Protein AF-A0A847XPU0-F1 (afdb_monomer_lite)

Foldseek 3Di:
DCVVLVLADDPCLQVPPQLAQQHPDQKDKAFQACCCPQPVVDDCVVTDIDMDGRDVVSVVVCVVVVVVDDDDDDDSCSRCVRPVSNHHGDHHDPSSVVLVVCCVVPNPVVSCVVPVDPPCPVVVVVVVPDDPVVVVVVVVVVVVVVD

Sequence (147 aa):
AAFLRCETFREACYQCPFSCEKRVSDLTICDYWGVEVEHSELNASRGISGVIINTEKGKMFFEASSHELKVYLSTKKQISKHQKNLNAPSVRSSVRDEVYHLITEEGYAVWASRYLKSATRMINVLRSSMPRRIKILRKRLQRVLKG

Structure (mmCIF, N/CA/C/O backbone):
data_AF-A0A847XPU0-F1
#
_entry.id   AF-A0A847XPU0-F1
#
loop_
_atom_site.group_PDB
_atom_site.id
_atom_site.type_symbol
_atom_site.label_atom_id
_atom_site.label_alt_id
_atom_site.label_comp_id
_atom_site.label_asym_id
_atom_site.label_entity_id
_atom_site.label_seq_id
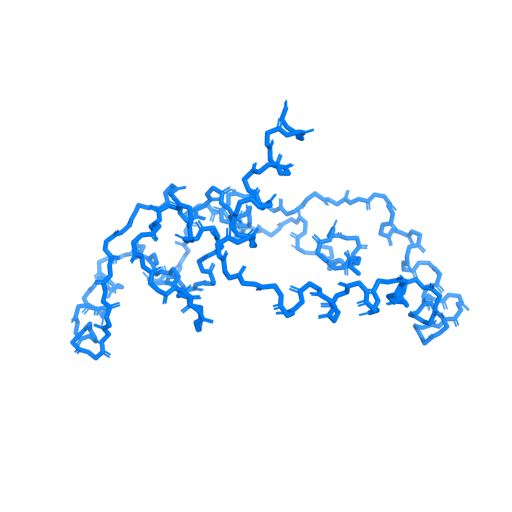_atom_site.pdbx_PDB_ins_code
_atom_site.Cartn_x
_atom_site.Cartn_y
_atom_site.Cartn_z
_atom_site.occupancy
_atom_site.B_iso_or_equiv
_atom_site.auth_seq_id
_atom_site.auth_comp_id
_atom_site.auth_asym_id
_atom_site.auth_atom_id
_atom_site.pdbx_PDB_model_num
ATOM 1 N N . ALA A 1 1 ? 11.393 -8.069 -8.187 1.00 69.31 1 ALA A N 1
ATOM 2 C CA . ALA A 1 1 ? 10.990 -7.079 -7.158 1.00 69.31 1 ALA A CA 1
ATOM 3 C C . ALA A 1 1 ? 10.944 -5.634 -7.689 1.00 69.31 1 ALA A C 1
ATOM 5 O O . ALA A 1 1 ? 10.800 -4.728 -6.881 1.00 69.31 1 ALA A O 1
ATOM 6 N N . ALA A 1 2 ? 10.984 -5.412 -9.013 1.00 84.00 2 ALA A N 1
ATOM 7 C CA . ALA A 1 2 ? 10.900 -4.074 -9.612 1.00 84.00 2 ALA A CA 1
ATOM 8 C C . ALA A 1 2 ? 9.570 -3.357 -9.304 1.00 84.00 2 ALA A C 1
ATOM 10 O O . ALA A 1 2 ? 9.561 -2.181 -8.957 1.00 84.00 2 ALA A O 1
ATOM 11 N N . PHE A 1 3 ? 8.448 -4.088 -9.323 1.00 87.44 3 PHE A N 1
ATOM 12 C CA . PHE A 1 3 ? 7.136 -3.544 -8.952 1.00 87.44 3 PHE A CA 1
ATOM 13 C C . PHE A 1 3 ? 7.099 -3.025 -7.508 1.00 87.44 3 PHE A C 1
ATOM 15 O O . PHE A 1 3 ? 6.723 -1.888 -7.269 1.00 87.44 3 PHE A O 1
ATOM 22 N N . LEU A 1 4 ? 7.577 -3.813 -6.539 1.00 86.81 4 LEU A N 1
ATOM 23 C CA . LEU A 1 4 ? 7.598 -3.405 -5.125 1.00 86.81 4 LEU A CA 1
ATOM 24 C C . LEU A 1 4 ? 8.534 -2.218 -4.843 1.00 86.81 4 LEU A C 1
ATOM 26 O O . LEU A 1 4 ? 8.396 -1.564 -3.814 1.00 86.81 4 LEU A O 1
ATOM 30 N N . ARG A 1 5 ? 9.484 -1.943 -5.743 1.00 87.44 5 ARG A N 1
ATOM 31 C CA . ARG A 1 5 ? 10.354 -0.760 -5.697 1.00 87.44 5 ARG A CA 1
ATOM 32 C C . ARG A 1 5 ? 9.795 0.427 -6.480 1.00 87.44 5 ARG A C 1
ATOM 34 O O . ARG A 1 5 ? 10.461 1.447 -6.575 1.00 87.44 5 ARG A O 1
ATOM 41 N N . CYS A 1 6 ? 8.575 0.312 -7.004 1.00 91.81 6 CYS A N 1
ATOM 42 C CA . CYS A 1 6 ? 7.913 1.341 -7.802 1.00 91.81 6 CYS A CA 1
ATOM 43 C C . CYS A 1 6 ? 8.654 1.675 -9.112 1.00 91.81 6 CYS A C 1
ATOM 45 O O . CYS A 1 6 ? 8.418 2.726 -9.691 1.00 91.81 6 CYS A O 1
ATOM 47 N N . GLU A 1 7 ? 9.522 0.794 -9.620 1.00 92.00 7 GLU A N 1
ATOM 48 C CA . GLU A 1 7 ? 10.320 1.026 -10.845 1.00 92.00 7 GLU A CA 1
ATOM 49 C C . GLU A 1 7 ? 9.525 0.753 -12.128 1.00 92.00 7 GLU A C 1
ATOM 51 O O . GLU A 1 7 ? 9.964 1.063 -13.223 1.00 92.00 7 GLU A O 1
ATOM 56 N N . THR A 1 8 ? 8.358 0.125 -12.003 1.00 92.19 8 THR A N 1
ATOM 57 C CA . THR A 1 8 ? 7.554 -0.357 -13.142 1.00 92.19 8 THR A CA 1
ATOM 58 C C . THR A 1 8 ? 6.105 0.110 -13.078 1.00 92.19 8 THR A C 1
ATOM 60 O O . THR A 1 8 ? 5.267 -0.382 -13.832 1.00 92.19 8 THR A O 1
ATOM 63 N N . PHE A 1 9 ? 5.775 1.050 -12.187 1.00 94.00 9 PHE A N 1
ATOM 64 C CA . PHE A 1 9 ? 4.410 1.557 -12.096 1.00 94.00 9 PHE A CA 1
ATOM 65 C C . PHE A 1 9 ? 4.019 2.348 -13.353 1.00 94.00 9 PHE A C 1
ATOM 67 O O . PHE A 1 9 ? 4.856 2.814 -14.133 1.00 94.00 9 PHE A O 1
ATOM 74 N N . ARG A 1 10 ? 2.707 2.500 -13.553 1.00 93.56 10 ARG A N 1
ATOM 75 C CA . ARG A 1 10 ? 2.160 3.436 -14.541 1.00 93.56 10 ARG A CA 1
ATOM 76 C C . ARG A 1 10 ? 2.394 4.866 -14.060 1.00 93.56 10 ARG A C 1
ATOM 78 O O . ARG A 1 10 ? 2.386 5.101 -12.855 1.00 93.56 10 ARG A O 1
ATOM 85 N N . GLU A 1 11 ? 2.515 5.813 -14.988 1.00 94.75 11 GLU A N 1
ATOM 86 C CA . GLU A 1 11 ? 2.739 7.230 -14.655 1.00 94.75 11 GLU A CA 1
ATOM 87 C C . GLU A 1 11 ? 1.702 7.778 -13.664 1.00 94.75 11 GLU A C 1
ATOM 89 O O . GLU A 1 11 ? 2.050 8.395 -12.658 1.00 94.75 11 GLU A O 1
ATOM 94 N N . ALA A 1 12 ? 0.430 7.420 -13.863 1.00 96.56 12 ALA A N 1
ATOM 95 C CA . ALA A 1 12 ? -0.665 7.810 -12.977 1.00 96.56 12 ALA A CA 1
ATOM 96 C C . ALA A 1 12 ? -0.469 7.377 -11.509 1.00 96.56 12 ALA A C 1
ATOM 98 O O . ALA A 1 12 ? -0.992 8.021 -10.605 1.00 96.56 12 ALA A O 1
ATOM 99 N N . CYS A 1 13 ? 0.288 6.310 -11.231 1.00 95.31 13 CYS A N 1
ATOM 100 C CA . CYS A 1 13 ? 0.533 5.852 -9.861 1.00 95.31 13 CYS A CA 1
ATOM 101 C C . CYS A 1 13 ? 1.464 6.790 -9.079 1.00 95.31 13 CYS A C 1
ATOM 103 O O . CYS A 1 13 ? 1.365 6.846 -7.853 1.00 95.31 13 CYS A O 1
ATOM 105 N N . TYR A 1 14 ? 2.344 7.524 -9.765 1.00 96.06 14 TYR A N 1
ATOM 106 C CA . TYR A 1 14 ? 3.253 8.485 -9.131 1.00 96.06 14 TYR A CA 1
ATOM 107 C C . TYR A 1 14 ? 2.590 9.834 -8.847 1.00 96.06 14 TYR A C 1
ATOM 109 O O . TYR A 1 14 ? 3.119 10.635 -8.087 1.00 96.06 14 TYR A O 1
ATOM 117 N N . GLN A 1 15 ? 1.422 10.078 -9.440 1.00 96.25 15 GLN A N 1
ATOM 118 C CA . GLN A 1 15 ? 0.663 11.325 -9.310 1.00 96.25 15 GLN A CA 1
ATOM 119 C C . GLN A 1 15 ? -0.771 11.066 -8.827 1.00 96.25 15 GLN A C 1
ATOM 121 O O . GLN A 1 15 ? -1.658 11.895 -9.001 1.00 96.25 15 GLN A O 1
ATOM 126 N N . CYS A 1 16 ? -1.024 9.891 -8.244 1.00 95.44 16 CYS A N 1
ATOM 127 C CA . CYS A 1 16 ? -2.373 9.443 -7.929 1.00 95.44 16 CYS A CA 1
ATOM 128 C C . CYS A 1 16 ? -3.017 10.332 -6.847 1.00 95.44 16 CYS A C 1
ATOM 130 O O . CYS A 1 16 ? -2.590 10.268 -5.691 1.00 95.44 16 CYS A O 1
ATOM 132 N N . PRO A 1 17 ? -4.098 11.077 -7.149 1.00 93.69 17 PRO A N 1
ATOM 133 C CA . PRO A 1 17 ? -4.735 11.958 -6.166 1.00 93.69 17 PRO A CA 1
ATOM 134 C C . PRO A 1 17 ? -5.402 11.172 -5.027 1.00 93.69 17 PRO A C 1
ATOM 136 O O . PRO A 1 17 ? -5.636 11.698 -3.942 1.00 93.69 17 PRO A O 1
ATOM 139 N N . PHE A 1 18 ? -5.674 9.884 -5.254 1.00 94.19 18 PHE A N 1
ATOM 140 C CA . PHE A 1 18 ? -6.269 8.990 -4.268 1.00 94.19 18 PHE A CA 1
ATOM 141 C C . PHE A 1 18 ? -5.239 8.334 -3.351 1.00 94.19 18 PHE A C 1
ATOM 143 O O . PHE A 1 18 ? -5.629 7.679 -2.391 1.00 94.19 18 PHE A O 1
ATOM 150 N N . SER A 1 19 ? -3.935 8.464 -3.617 1.00 93.69 19 SER A N 1
ATOM 151 C CA . SER A 1 19 ? -2.877 7.914 -2.763 1.00 93.69 19 SER A CA 1
ATOM 152 C C . SER A 1 19 ? -2.616 8.843 -1.579 1.00 93.69 19 SER A C 1
ATOM 154 O O . SER A 1 19 ? -1.539 9.405 -1.438 1.00 93.69 19 SER A O 1
ATOM 156 N N . CYS A 1 20 ? -3.640 9.055 -0.761 1.00 92.38 20 CYS A N 1
ATOM 157 C CA . CYS A 1 20 ? -3.632 10.005 0.340 1.00 92.38 20 CYS A CA 1
ATOM 158 C C . CYS A 1 20 ? -4.391 9.446 1.546 1.00 92.38 20 CYS A C 1
ATOM 160 O O . CYS A 1 20 ? -5.020 8.377 1.485 1.00 92.38 20 CYS A O 1
ATOM 162 N N . GLU A 1 21 ? -4.311 10.176 2.655 1.00 88.06 21 GLU A N 1
ATOM 163 C CA . GLU A 1 21 ? -4.934 9.771 3.909 1.00 88.06 21 GLU A CA 1
ATOM 164 C C . GLU A 1 21 ? -6.460 9.927 3.862 1.00 88.06 21 GLU A C 1
ATOM 166 O O . GLU A 1 21 ? -7.196 9.060 4.345 1.00 88.06 21 GLU A O 1
ATOM 171 N N . LYS A 1 22 ? -6.954 11.027 3.287 1.00 89.31 22 LYS A N 1
ATOM 172 C CA . LYS A 1 22 ? -8.389 11.299 3.163 1.00 89.31 22 LYS A CA 1
ATOM 173 C C . LYS A 1 22 ? -8.946 10.574 1.941 1.00 89.31 22 LYS A C 1
ATOM 175 O O . LYS A 1 22 ? -8.777 11.016 0.811 1.00 89.31 22 LYS A O 1
ATOM 180 N N . ARG A 1 23 ? -9.609 9.445 2.176 1.00 91.12 23 ARG A N 1
ATOM 181 C CA . ARG A 1 23 ? -10.198 8.616 1.121 1.00 91.12 23 ARG A CA 1
ATOM 182 C C . ARG A 1 23 ? -11.595 9.100 0.766 1.00 91.12 23 ARG A C 1
ATOM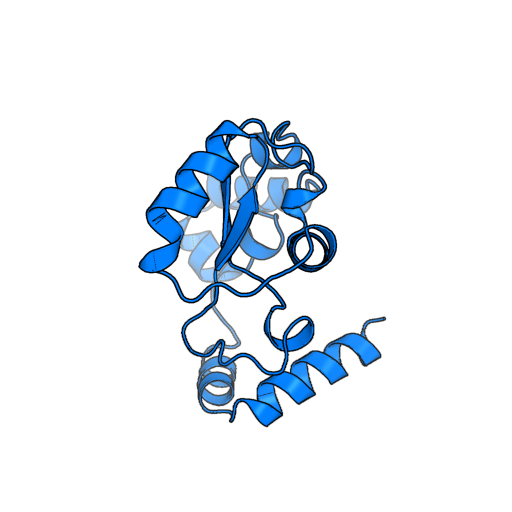 184 O O . ARG A 1 23 ? -12.323 9.587 1.622 1.00 91.12 23 ARG A O 1
ATOM 191 N N . VAL A 1 24 ? -11.943 8.948 -0.508 1.00 94.31 24 VAL A N 1
ATOM 192 C CA . VAL A 1 24 ? -13.267 9.300 -1.048 1.00 94.31 24 VAL A CA 1
ATOM 193 C C . VAL A 1 24 ? -14.299 8.185 -0.867 1.00 94.31 24 VAL A C 1
ATOM 195 O O . VAL A 1 24 ? -15.486 8.419 -1.052 1.00 94.31 24 VAL A O 1
ATOM 198 N N . SER A 1 25 ? -13.859 6.968 -0.537 1.00 95.19 25 SER A N 1
ATOM 199 C CA . SER A 1 25 ? -14.737 5.819 -0.314 1.00 95.19 25 SER A CA 1
ATOM 200 C C . SER A 1 25 ? -15.344 5.842 1.086 1.00 95.19 25 SER A C 1
ATOM 202 O O . SER A 1 25 ? -14.716 6.337 2.014 1.00 95.19 25 SER A O 1
ATOM 204 N N . ASP A 1 26 ? -16.511 5.223 1.269 1.00 97.62 26 ASP A N 1
ATOM 205 C CA . AS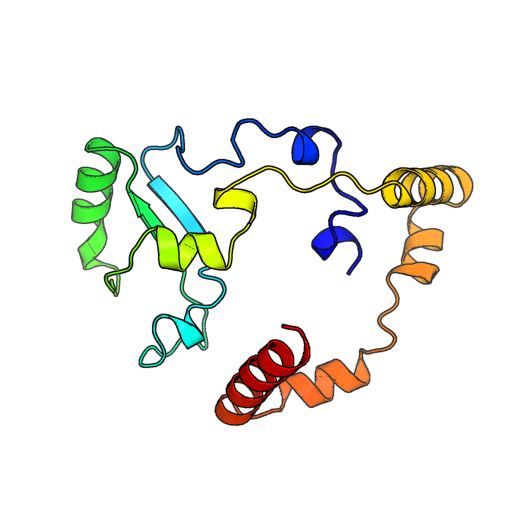P A 1 26 ? -17.118 5.034 2.596 1.00 97.62 26 ASP A CA 1
ATOM 206 C C . ASP A 1 26 ? -16.243 4.135 3.499 1.00 97.62 26 ASP A C 1
ATOM 208 O O . ASP A 1 26 ? -16.022 4.429 4.677 1.00 97.62 26 ASP A O 1
ATOM 212 N N . LEU A 1 27 ? -15.677 3.075 2.908 1.00 96.25 27 LEU A N 1
ATOM 213 C CA . LEU A 1 27 ? -14.747 2.134 3.533 1.00 96.25 27 LEU A CA 1
ATOM 214 C C . LEU A 1 27 ? -13.486 1.959 2.681 1.00 96.25 27 LEU A C 1
ATOM 216 O O . LEU A 1 27 ? -13.539 1.966 1.449 1.00 96.25 27 LEU A O 1
ATOM 220 N N . THR A 1 28 ? -12.348 1.754 3.336 1.00 95.62 28 THR A N 1
ATOM 221 C CA . THR A 1 28 ? -11.100 1.314 2.697 1.00 95.62 28 THR A CA 1
ATOM 222 C C . THR A 1 28 ? -10.682 -0.012 3.307 1.00 95.62 28 THR A C 1
ATOM 224 O O . THR A 1 28 ? -10.535 -0.101 4.523 1.00 95.62 28 THR A O 1
ATOM 227 N N . ILE A 1 29 ? -10.440 -1.018 2.469 1.00 95.25 29 ILE A N 1
ATOM 228 C CA . ILE A 1 29 ? -9.929 -2.325 2.892 1.00 95.25 29 ILE A CA 1
ATOM 229 C C . ILE A 1 29 ? -8.558 -2.528 2.251 1.00 95.25 29 ILE A C 1
ATOM 231 O O . ILE A 1 29 ? -8.373 -2.256 1.064 1.00 95.25 29 ILE A O 1
ATOM 235 N N . CYS A 1 30 ? -7.581 -2.975 3.031 1.00 94.06 30 CYS A N 1
ATOM 236 C CA . CYS A 1 30 ? -6.239 -3.265 2.538 1.00 94.06 30 CYS A CA 1
ATOM 237 C C . CYS A 1 30 ? -5.580 -4.392 3.333 1.00 94.06 30 CYS A C 1
ATOM 239 O O . CYS A 1 30 ? -6.044 -4.762 4.408 1.00 94.06 30 CYS A O 1
ATOM 241 N N . ASP A 1 31 ? -4.469 -4.924 2.832 1.00 95.06 31 ASP A N 1
ATOM 242 C CA . ASP A 1 31 ? -3.610 -5.786 3.643 1.00 95.06 31 ASP A CA 1
ATOM 243 C C . ASP A 1 31 ? -3.037 -4.988 4.818 1.00 95.06 31 ASP A C 1
ATOM 245 O O . ASP A 1 31 ? -2.444 -3.917 4.623 1.00 95.06 31 ASP A O 1
ATOM 249 N N . TYR A 1 32 ? -3.157 -5.517 6.038 1.00 95.88 32 TYR A N 1
ATOM 250 C CA . TYR A 1 32 ? -2.574 -4.884 7.215 1.00 95.88 32 TYR A CA 1
ATOM 251 C C . TYR A 1 32 ? -1.081 -5.224 7.324 1.00 95.88 32 TYR A C 1
ATOM 253 O O . TYR A 1 32 ? -0.631 -6.024 8.150 1.00 95.88 32 TYR A O 1
ATOM 261 N N . TRP A 1 33 ? -0.280 -4.567 6.488 1.00 93.31 33 TRP A N 1
ATOM 262 C CA . TRP A 1 33 ? 1.176 -4.635 6.569 1.00 93.31 33 TRP A CA 1
ATOM 263 C C . TRP A 1 33 ? 1.660 -4.227 7.969 1.00 93.31 33 TRP A C 1
ATOM 265 O O . TRP A 1 33 ? 1.275 -3.188 8.494 1.00 93.31 33 TRP A O 1
ATOM 275 N N . GLY A 1 34 ? 2.514 -5.047 8.588 1.00 92.56 34 GLY A N 1
ATOM 276 C CA . GLY A 1 34 ? 3.086 -4.754 9.907 1.00 92.56 34 GLY A CA 1
ATOM 277 C C . GLY A 1 34 ? 2.189 -5.082 11.104 1.00 92.56 34 GLY A C 1
ATOM 278 O O . GLY A 1 34 ? 2.597 -4.798 12.233 1.00 92.56 34 GLY A O 1
ATOM 279 N N . VAL A 1 35 ? 1.031 -5.723 10.895 1.00 94.38 35 VAL A N 1
ATOM 280 C CA . VAL A 1 35 ? 0.120 -6.152 11.972 1.00 94.38 35 VAL A CA 1
ATOM 281 C C . VAL A 1 35 ? 0.819 -6.992 13.043 1.00 94.38 35 VAL A C 1
ATOM 283 O O . VAL A 1 35 ? 0.547 -6.825 14.221 1.00 94.38 35 VAL A O 1
ATOM 286 N N . GLU A 1 36 ? 1.810 -7.817 12.687 1.00 91.31 36 GLU A N 1
ATOM 287 C CA . GLU A 1 36 ? 2.563 -8.621 13.658 1.00 91.31 36 GLU A CA 1
ATOM 288 C C . GLU A 1 36 ? 3.420 -7.800 14.639 1.00 91.31 36 GLU A C 1
ATOM 290 O O . GLU A 1 36 ? 3.975 -8.352 15.591 1.00 91.31 36 GLU A O 1
ATOM 295 N N . VAL A 1 37 ? 3.599 -6.505 14.364 1.00 90.19 37 VAL A N 1
ATOM 296 C CA . VAL A 1 37 ? 4.299 -5.561 15.238 1.00 90.19 37 VAL A CA 1
ATOM 297 C C . VAL A 1 37 ? 3.310 -4.707 16.008 1.00 90.19 37 VAL A C 1
ATOM 299 O O . VAL A 1 37 ? 3.485 -4.554 17.210 1.00 90.19 37 VAL A O 1
ATOM 302 N N . GLU A 1 38 ? 2.310 -4.153 15.323 1.00 93.50 38 GLU A N 1
ATOM 303 C CA . GLU A 1 38 ? 1.331 -3.254 15.945 1.00 93.50 38 GLU A CA 1
ATOM 304 C C . GLU A 1 38 ? 0.325 -4.013 16.834 1.00 93.50 38 GLU A C 1
ATOM 306 O O . GLU A 1 38 ? -0.181 -3.430 17.783 1.00 93.50 38 GLU A O 1
ATOM 311 N N . HIS A 1 39 ? 0.102 -5.306 16.554 1.00 93.50 39 HIS A N 1
ATOM 312 C CA . HIS A 1 39 ? -0.806 -6.227 17.257 1.00 93.50 39 HIS A CA 1
ATOM 313 C C . HIS A 1 39 ? -0.153 -7.612 17.399 1.00 93.50 39 HIS A C 1
ATOM 315 O O . HIS A 1 39 ? -0.508 -8.596 16.737 1.00 93.50 39 HIS A O 1
ATOM 321 N N . SER A 1 40 ? 0.910 -7.680 18.202 1.00 91.69 40 SER A N 1
ATOM 322 C CA . SER A 1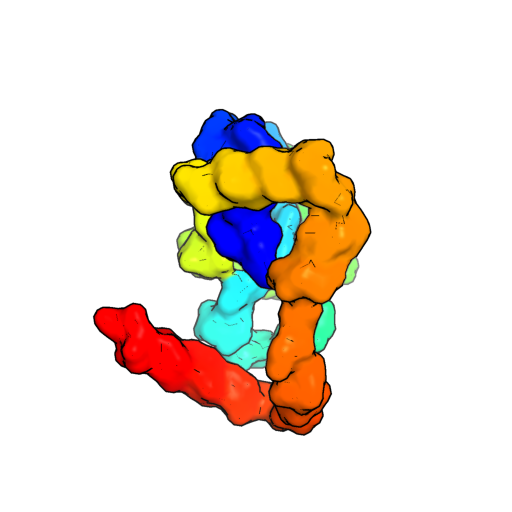 40 ? 1.769 -8.871 18.322 1.00 91.69 40 SER A CA 1
ATOM 323 C C . SER A 1 40 ? 1.079 -10.104 18.925 1.00 91.69 40 SER A C 1
ATOM 325 O O . SER A 1 40 ? 1.515 -11.236 18.697 1.00 91.69 40 SER A O 1
ATOM 327 N N . GLU A 1 41 ? -0.010 -9.884 19.653 1.00 92.88 41 GLU A N 1
ATOM 328 C CA . GLU A 1 41 ? -0.894 -10.876 20.254 1.00 92.88 41 GLU A CA 1
ATOM 329 C C . GLU A 1 41 ? -1.772 -11.603 19.224 1.00 92.88 41 GLU A C 1
ATOM 331 O O . GLU A 1 41 ? -2.246 -12.711 19.481 1.00 92.88 41 GLU A O 1
ATOM 336 N N . LEU A 1 42 ? -1.954 -11.034 18.027 1.00 92.44 42 LEU A N 1
ATOM 337 C CA . LEU A 1 42 ? -2.819 -11.612 17.005 1.00 92.44 42 LEU A CA 1
ATOM 338 C C . LEU A 1 42 ? -2.127 -12.710 16.193 1.00 92.44 42 LEU A C 1
ATOM 340 O O . LEU A 1 42 ? -0.955 -12.635 15.794 1.00 92.44 42 LEU A O 1
ATOM 344 N N . ASN A 1 43 ? -2.891 -13.753 15.858 1.00 89.25 43 ASN A N 1
ATOM 345 C CA . ASN A 1 43 ? -2.440 -14.779 14.927 1.00 89.25 43 ASN A CA 1
ATOM 346 C C . ASN A 1 43 ? -2.681 -14.374 13.466 1.00 89.25 43 ASN A C 1
ATOM 348 O O . ASN A 1 43 ? -3.661 -14.775 12.851 1.00 89.25 43 ASN A O 1
ATOM 352 N N . ALA A 1 44 ? -1.740 -13.623 12.897 1.00 88.31 44 ALA A N 1
ATOM 353 C CA . ALA A 1 44 ? -1.787 -13.161 11.510 1.00 88.31 44 ALA A CA 1
ATOM 354 C C . ALA A 1 44 ? -1.259 -14.185 10.479 1.00 88.31 44 ALA A C 1
ATOM 356 O O . ALA A 1 44 ? -0.821 -13.797 9.397 1.00 88.31 44 ALA A O 1
ATOM 357 N N . SER A 1 45 ? -1.237 -15.490 10.792 1.00 84.75 45 SER A N 1
ATOM 358 C CA . SER A 1 45 ? -0.682 -16.517 9.887 1.00 84.75 45 SER A CA 1
ATOM 359 C C . SER A 1 45 ? -1.406 -16.601 8.541 1.00 84.75 45 SER A C 1
ATOM 361 O O . SER A 1 45 ? -0.778 -16.928 7.538 1.00 84.75 45 SER A O 1
ATOM 363 N N . ARG A 1 46 ? -2.703 -16.276 8.523 1.00 87.44 46 ARG A N 1
ATOM 364 C CA . ARG A 1 46 ? -3.557 -16.255 7.327 1.00 87.44 46 ARG A CA 1
ATOM 365 C C . ARG A 1 46 ? -3.736 -14.853 6.730 1.00 87.44 46 ARG A C 1
ATOM 367 O O . ARG A 1 46 ? -4.546 -14.688 5.828 1.00 87.44 46 ARG A O 1
ATOM 374 N N . GLY A 1 47 ? -2.976 -13.868 7.213 1.00 90.69 47 GLY A N 1
ATOM 375 C CA . GLY A 1 47 ? -3.194 -12.457 6.901 1.00 90.69 47 GLY A CA 1
ATOM 376 C C . GLY A 1 47 ? -4.312 -11.842 7.746 1.00 90.69 47 GLY A C 1
ATOM 377 O O . GLY A 1 47 ? -5.173 -12.540 8.276 1.00 90.69 47 GLY A O 1
ATOM 378 N N . ILE A 1 48 ? -4.249 -10.523 7.913 1.00 95.56 48 ILE A N 1
ATOM 379 C CA . ILE A 1 48 ? -5.288 -9.702 8.540 1.00 95.56 48 ILE A CA 1
ATOM 380 C C . ILE A 1 48 ? -5.474 -8.491 7.631 1.00 95.56 48 ILE A C 1
ATOM 382 O O . ILE A 1 48 ? -4.490 -7.876 7.211 1.00 95.56 48 ILE A O 1
ATOM 386 N N . SER A 1 49 ? -6.722 -8.161 7.316 1.00 96.25 49 SER A N 1
ATOM 387 C CA . SER A 1 49 ? -7.055 -6.952 6.569 1.00 96.25 49 SER A CA 1
ATOM 388 C C . SER A 1 49 ? -7.172 -5.760 7.517 1.00 96.25 49 SER A C 1
ATOM 390 O O . SER A 1 49 ? -7.704 -5.877 8.618 1.00 96.25 49 SER A O 1
ATOM 392 N N . GLY A 1 50 ? -6.679 -4.603 7.089 1.00 95.75 50 GLY A N 1
ATOM 393 C CA . GLY A 1 50 ? -6.985 -3.321 7.703 1.00 95.75 50 GLY A CA 1
ATOM 394 C C . GLY A 1 50 ? -8.278 -2.785 7.103 1.00 95.75 50 GLY A C 1
ATOM 395 O O . GLY A 1 50 ? -8.425 -2.772 5.881 1.00 95.75 50 GLY A O 1
ATOM 396 N N . VAL A 1 51 ? -9.199 -2.340 7.955 1.00 96.19 51 VAL A N 1
ATOM 397 C CA . VAL A 1 51 ? -10.440 -1.676 7.542 1.00 96.19 51 VAL A CA 1
ATOM 398 C C . VAL A 1 51 ? -10.425 -0.261 8.104 1.00 96.19 51 VAL A C 1
ATOM 400 O O . VAL A 1 51 ? -10.259 -0.067 9.306 1.00 96.19 51 VAL A O 1
ATOM 403 N N . ILE A 1 52 ? -10.559 0.733 7.229 1.00 95.94 52 ILE A N 1
ATOM 404 C CA . ILE A 1 52 ? -10.628 2.148 7.596 1.00 95.94 52 ILE A CA 1
ATOM 405 C C . ILE A 1 52 ? -12.023 2.646 7.246 1.00 95.94 52 ILE A C 1
ATOM 407 O O . ILE A 1 52 ? -12.438 2.585 6.088 1.00 95.94 52 ILE A O 1
ATOM 411 N N . ILE A 1 53 ? -12.719 3.151 8.258 1.00 96.62 53 ILE A N 1
ATOM 412 C CA . ILE A 1 53 ? -14.027 3.783 8.125 1.00 96.62 53 ILE A CA 1
ATOM 413 C C . ILE A 1 53 ? -13.804 5.270 7.852 1.00 96.62 53 ILE A C 1
ATOM 415 O O . ILE A 1 53 ? -13.159 5.947 8.652 1.00 96.62 53 ILE A O 1
ATOM 419 N N . ASN A 1 54 ? -14.291 5.775 6.716 1.00 96.56 54 ASN A N 1
ATOM 420 C CA . ASN A 1 54 ? -14.058 7.165 6.307 1.00 96.56 54 ASN A CA 1
ATOM 421 C C . ASN A 1 54 ? -15.306 8.051 6.441 1.00 96.56 54 ASN A C 1
ATOM 423 O O . ASN A 1 54 ? -15.170 9.271 6.512 1.00 96.56 54 ASN A O 1
ATOM 427 N N . THR A 1 55 ? -16.504 7.458 6.450 1.00 97.62 55 THR A N 1
ATOM 428 C CA . THR A 1 55 ? -17.793 8.168 6.512 1.00 97.62 55 THR A CA 1
ATOM 429 C C . THR A 1 55 ? -18.752 7.482 7.487 1.00 97.62 55 THR A C 1
ATOM 431 O O . THR A 1 55 ? -18.588 6.300 7.801 1.00 97.62 55 THR A O 1
ATOM 434 N N . GLU A 1 56 ? -19.797 8.195 7.925 1.00 98.06 56 GLU A N 1
ATOM 435 C CA . GLU A 1 56 ? -20.839 7.607 8.783 1.00 98.06 56 GLU A CA 1
ATOM 436 C C . GLU A 1 56 ? -21.598 6.485 8.065 1.00 98.06 56 GLU A C 1
ATOM 438 O O . GLU A 1 56 ? -21.888 5.447 8.650 1.00 98.06 56 GLU A O 1
ATOM 443 N N . LYS A 1 57 ? -21.828 6.625 6.755 1.00 98.06 57 LYS A N 1
ATOM 444 C CA . LYS A 1 57 ? -22.421 5.560 5.939 1.00 98.06 57 LYS A CA 1
ATOM 445 C C . LYS A 1 57 ? -21.557 4.294 5.938 1.00 98.06 57 LYS A C 1
ATOM 447 O O . LYS A 1 57 ? -22.084 3.191 6.072 1.00 98.06 57 LYS A O 1
ATOM 452 N N . GLY A 1 58 ? -20.236 4.442 5.817 1.00 97.81 58 GLY A N 1
ATOM 453 C CA . GLY A 1 58 ? -19.299 3.321 5.918 1.00 97.81 58 GLY A CA 1
ATOM 454 C C . GLY A 1 58 ? -19.332 2.660 7.292 1.00 97.81 58 GLY A C 1
ATOM 455 O O . GLY A 1 58 ? -19.287 1.435 7.381 1.00 97.81 58 GLY A O 1
ATOM 456 N N . LYS A 1 59 ? -19.476 3.461 8.351 1.00 97.81 59 LYS A N 1
ATOM 457 C CA . LYS A 1 59 ? -19.615 2.973 9.724 1.00 97.81 59 LYS A CA 1
ATOM 458 C C . LYS A 1 59 ? -20.875 2.129 9.895 1.00 97.81 59 LYS A C 1
ATOM 460 O O . LYS A 1 59 ? -20.761 0.979 10.302 1.00 97.81 59 LYS A O 1
ATOM 465 N N . MET A 1 60 ? -22.034 2.654 9.491 1.00 98.19 60 MET A N 1
ATOM 466 C CA . MET A 1 60 ? -23.312 1.933 9.549 1.00 98.19 60 MET A CA 1
ATOM 467 C C . MET A 1 60 ? -23.244 0.600 8.791 1.00 98.19 60 MET A C 1
ATOM 469 O O . MET A 1 60 ? -23.679 -0.432 9.297 1.00 98.19 60 MET A O 1
ATOM 473 N N . PHE A 1 61 ? -22.655 0.606 7.589 1.00 97.31 61 PHE A N 1
ATOM 474 C CA . PHE A 1 61 ? -22.478 -0.612 6.797 1.00 97.31 61 PHE A CA 1
ATOM 475 C C . PHE A 1 61 ? -21.555 -1.629 7.486 1.00 97.31 61 PHE A C 1
ATOM 477 O O . PHE A 1 61 ? -21.850 -2.827 7.516 1.00 97.31 61 PHE A O 1
ATOM 484 N N . PHE A 1 62 ? -20.432 -1.163 8.041 1.00 97.56 62 PHE A N 1
ATOM 485 C CA . PHE A 1 62 ? -19.488 -2.029 8.738 1.00 97.56 62 PHE A CA 1
ATOM 486 C C . PHE A 1 62 ? -20.115 -2.646 9.989 1.00 97.56 62 PHE A C 1
ATOM 488 O O . PHE A 1 62 ? -20.006 -3.852 10.179 1.00 97.56 62 PHE A O 1
ATOM 495 N N . GLU A 1 63 ? -20.809 -1.852 10.806 1.00 96.62 63 GLU A N 1
ATOM 496 C CA . GLU A 1 63 ? -21.484 -2.323 12.020 1.00 96.62 63 GLU A CA 1
ATOM 497 C C . GLU A 1 63 ? -22.522 -3.403 11.701 1.00 96.62 63 GLU A C 1
ATOM 499 O O . GLU A 1 63 ? -22.499 -4.462 12.332 1.00 96.62 63 GLU A O 1
ATOM 504 N N . ALA A 1 64 ? -23.332 -3.208 10.653 1.00 96.56 64 ALA A N 1
ATOM 505 C CA . ALA A 1 64 ? -24.307 -4.198 10.193 1.00 96.56 64 ALA A CA 1
ATOM 506 C C . ALA A 1 64 ? -23.667 -5.542 9.791 1.00 96.56 64 ALA A C 1
ATOM 508 O O . ALA A 1 64 ? -24.263 -6.594 10.005 1.00 96.56 64 ALA A O 1
ATOM 509 N N . SER A 1 65 ? -22.440 -5.520 9.264 1.00 94.12 65 SER A N 1
ATOM 510 C CA . SER A 1 65 ? -21.726 -6.717 8.781 1.00 94.12 65 SER A CA 1
ATOM 511 C C . SER A 1 65 ? -20.730 -7.287 9.803 1.00 94.12 65 SER A C 1
ATOM 513 O O . SER A 1 65 ? -20.170 -8.364 9.610 1.00 94.12 65 SER A O 1
ATOM 515 N N . SER A 1 66 ? -20.464 -6.561 10.893 1.00 93.88 66 SER A N 1
ATOM 516 C CA . SER A 1 66 ? -19.349 -6.842 11.808 1.00 93.88 66 SER A CA 1
ATOM 517 C C . SER A 1 66 ? -19.481 -8.162 12.569 1.00 93.88 66 SER A C 1
ATOM 519 O O . SER A 1 66 ? -18.470 -8.734 12.969 1.00 93.88 66 SER A O 1
ATOM 521 N N . HIS A 1 67 ? -20.703 -8.671 12.727 1.00 95.12 67 HIS A N 1
ATOM 522 C CA . HIS A 1 67 ? -21.003 -9.911 13.444 1.00 95.12 67 HIS A CA 1
ATOM 523 C C . HIS A 1 67 ? -20.442 -11.172 12.760 1.00 95.12 67 HIS A C 1
ATOM 525 O O . HIS A 1 67 ? -20.219 -12.181 13.426 1.00 95.12 67 HIS A O 1
ATOM 531 N N . GLU A 1 68 ? -20.153 -11.110 11.458 1.00 96.38 68 GLU A N 1
ATOM 532 C CA . GLU A 1 68 ? -19.505 -12.196 10.707 1.00 96.38 68 GLU A CA 1
ATOM 533 C C . GLU A 1 68 ? -17.968 -12.143 10.786 1.00 96.38 68 GLU A C 1
ATOM 535 O O . GLU A 1 68 ? -17.268 -13.012 10.260 1.00 96.38 68 GLU A O 1
ATOM 540 N N . LEU A 1 69 ? -17.413 -11.113 11.433 1.00 94.94 69 LEU A N 1
ATOM 541 C CA . LEU A 1 69 ? -15.988 -10.814 11.427 1.00 94.94 69 LEU A CA 1
ATOM 542 C C . LEU A 1 69 ? -15.388 -10.921 12.828 1.00 94.94 69 LEU A C 1
ATOM 544 O O . LEU A 1 69 ? -15.973 -10.529 13.834 1.00 94.94 69 LEU A O 1
ATOM 548 N N . LYS A 1 70 ? -14.128 -11.360 12.890 1.00 94.62 70 LYS A N 1
ATOM 549 C CA . LYS A 1 70 ? -13.313 -11.194 14.095 1.00 94.62 70 LYS A CA 1
ATOM 550 C C . LYS A 1 70 ? -12.618 -9.838 14.050 1.00 94.62 70 LYS A C 1
ATOM 552 O O . LYS A 1 70 ? -11.580 -9.692 13.404 1.00 94.62 70 LYS A O 1
ATOM 557 N N . VAL A 1 71 ? -13.209 -8.852 14.716 1.00 95.44 71 VAL A N 1
ATOM 558 C CA . VAL A 1 71 ? -12.756 -7.458 14.666 1.00 95.44 71 VAL A CA 1
ATOM 559 C C . VAL A 1 71 ? -11.806 -7.146 15.821 1.00 95.44 71 VAL A C 1
ATOM 561 O O . VAL A 1 71 ? -12.043 -7.528 16.965 1.00 95.44 71 VAL A O 1
ATOM 564 N N . TYR A 1 72 ? -10.736 -6.418 15.509 1.00 95.19 72 TYR A N 1
ATOM 565 C CA . TYR A 1 72 ? -9.781 -5.888 16.476 1.00 95.19 72 TYR A CA 1
ATOM 566 C C . TYR A 1 72 ? -9.604 -4.397 16.226 1.00 95.19 72 TYR A C 1
ATOM 568 O O . TYR A 1 72 ? -9.408 -3.975 15.084 1.00 95.19 72 TYR A O 1
ATOM 576 N N . LEU A 1 73 ? -9.684 -3.596 17.287 1.00 95.81 73 LEU A N 1
ATOM 577 C CA . LEU A 1 73 ? -9.551 -2.152 17.167 1.00 95.81 73 LEU A CA 1
ATOM 578 C C . LEU A 1 73 ? -8.110 -1.779 16.814 1.00 95.81 73 LEU A C 1
ATOM 580 O O . LEU A 1 73 ? -7.158 -2.261 17.423 1.00 95.81 73 LEU A O 1
ATOM 584 N N . SER A 1 74 ? -7.948 -0.871 15.857 1.00 96.12 74 SER A N 1
ATOM 585 C CA . SER A 1 74 ? -6.658 -0.279 15.532 1.00 96.12 74 SER A CA 1
ATOM 586 C C . SER A 1 74 ? -6.820 1.165 15.083 1.00 96.12 74 SER A C 1
ATOM 588 O O . SER A 1 74 ? -7.899 1.594 14.681 1.00 96.12 74 SER A O 1
ATOM 590 N N . THR A 1 75 ? -5.734 1.927 15.151 1.00 95.44 75 THR A N 1
ATOM 591 C CA . THR A 1 75 ? -5.710 3.309 14.687 1.00 95.44 75 THR A CA 1
ATOM 592 C C . THR A 1 75 ? -5.276 3.394 13.228 1.00 95.44 75 THR A C 1
ATOM 594 O O . THR A 1 75 ? -4.418 2.645 12.752 1.00 95.44 75 THR A O 1
ATOM 597 N N . LYS A 1 76 ? -5.790 4.403 12.523 1.00 92.31 76 LYS A N 1
ATOM 598 C CA . LYS A 1 76 ? -5.389 4.705 11.144 1.00 92.31 76 LYS A CA 1
ATOM 599 C C . LYS A 1 76 ? -3.874 4.889 10.994 1.00 92.31 76 LYS A C 1
ATOM 601 O O . LYS A 1 76 ? -3.295 4.416 10.022 1.00 92.31 76 LYS A O 1
ATOM 606 N N . LYS A 1 77 ? -3.229 5.498 11.997 1.00 94.06 77 LYS A N 1
ATOM 607 C CA . LYS A 1 77 ? -1.775 5.711 12.051 1.00 94.06 77 LYS A CA 1
ATOM 608 C C . LYS A 1 77 ? -0.987 4.399 12.087 1.00 94.06 77 LYS A C 1
ATOM 610 O O . LYS A 1 77 ? 0.045 4.295 11.430 1.00 94.06 77 LYS A O 1
ATOM 615 N N . GLN A 1 78 ? -1.458 3.391 12.825 1.00 95.19 78 GLN A N 1
ATOM 616 C CA . GLN A 1 78 ? -0.800 2.078 12.860 1.00 95.19 78 GLN A CA 1
ATOM 617 C C . GLN A 1 78 ? -0.863 1.376 11.498 1.00 95.19 78 GLN A C 1
ATOM 619 O O . GLN A 1 78 ? 0.113 0.744 11.097 1.00 95.19 78 GLN A O 1
ATOM 624 N N . ILE A 1 79 ? -1.975 1.518 10.769 1.00 94.25 79 ILE A N 1
ATOM 625 C CA . ILE A 1 79 ? -2.132 0.968 9.414 1.00 94.25 79 ILE A CA 1
ATOM 626 C C . ILE A 1 79 ? -1.253 1.742 8.416 1.00 94.25 79 ILE A C 1
ATOM 628 O O . ILE A 1 79 ? -0.469 1.147 7.672 1.00 94.25 79 ILE A O 1
ATOM 632 N N . SER A 1 80 ? -1.338 3.077 8.405 1.00 93.19 80 SER A N 1
ATOM 633 C CA . SER A 1 80 ? -0.664 3.918 7.406 1.00 93.19 80 SER A CA 1
ATOM 634 C C . SER A 1 80 ? 0.861 3.933 7.541 1.00 93.19 80 SER A C 1
ATOM 636 O O . SER A 1 80 ? 1.559 4.096 6.539 1.00 93.19 80 SER A O 1
ATOM 638 N N . LYS A 1 81 ? 1.398 3.682 8.742 1.00 93.25 81 LYS A N 1
ATOM 639 C CA . LYS A 1 81 ? 2.844 3.576 9.013 1.00 93.25 81 LYS A CA 1
ATOM 640 C C . LYS A 1 81 ? 3.558 2.559 8.121 1.00 93.25 81 LYS A C 1
ATOM 642 O O . LYS A 1 81 ? 4.711 2.771 7.751 1.00 93.25 81 LYS A O 1
ATOM 647 N N . HIS A 1 82 ? 2.884 1.466 7.766 1.00 91.06 82 HIS A N 1
ATOM 648 C CA . HIS A 1 82 ? 3.451 0.391 6.942 1.00 91.06 82 HIS A CA 1
ATOM 649 C C . HIS A 1 82 ? 2.863 0.349 5.527 1.00 91.06 82 HIS A C 1
ATOM 651 O O . HIS A 1 82 ? 3.295 -0.460 4.709 1.00 91.06 82 HIS A O 1
ATOM 657 N N . GLN A 1 83 ? 1.915 1.236 5.217 1.00 92.06 83 GLN A N 1
ATOM 658 C CA . GLN A 1 83 ? 1.249 1.335 3.924 1.00 92.06 83 GLN A CA 1
ATOM 659 C C . GLN A 1 83 ? 1.439 2.744 3.353 1.00 92.06 83 GLN A C 1
ATOM 661 O O . GLN A 1 83 ? 0.611 3.633 3.538 1.00 92.06 83 GLN A O 1
ATOM 666 N N . LYS A 1 84 ? 2.549 2.956 2.635 1.00 90.56 84 LYS A N 1
ATOM 667 C CA . LYS A 1 84 ? 2.942 4.284 2.129 1.00 90.56 84 LYS A CA 1
ATOM 668 C C . LYS A 1 84 ? 1.880 4.931 1.240 1.00 90.56 84 LYS A C 1
ATOM 670 O O . LYS A 1 84 ? 1.665 6.135 1.346 1.00 90.56 84 LYS A O 1
ATOM 675 N N . ASN A 1 85 ? 1.171 4.125 0.449 1.00 91.31 85 ASN A N 1
ATOM 676 C CA . ASN A 1 85 ? 0.139 4.615 -0.461 1.00 91.31 85 ASN A CA 1
ATOM 677 C C . ASN A 1 85 ? -1.096 5.168 0.270 1.00 91.31 85 ASN A C 1
ATOM 679 O O . ASN A 1 85 ? -1.924 5.811 -0.363 1.00 91.31 85 ASN A O 1
ATOM 683 N N . LEU A 1 86 ? -1.240 4.948 1.586 1.00 93.00 86 LEU A N 1
ATOM 684 C CA . LEU A 1 86 ? -2.239 5.635 2.414 1.00 93.00 86 LEU A CA 1
ATOM 685 C C . LEU A 1 86 ? -1.835 7.066 2.786 1.00 93.00 86 LEU A C 1
ATOM 687 O O . LEU A 1 86 ? -2.650 7.760 3.372 1.00 93.00 86 LEU A O 1
ATOM 691 N N . ASN A 1 87 ? -0.622 7.514 2.457 1.00 92.88 87 ASN A N 1
ATOM 692 C CA . ASN A 1 87 ? -0.134 8.842 2.831 1.00 92.88 87 ASN A CA 1
ATOM 693 C C . ASN A 1 87 ? 0.162 9.711 1.604 1.00 92.88 87 ASN A C 1
ATOM 695 O O . ASN A 1 87 ? -0.262 10.861 1.565 1.00 92.88 87 ASN A O 1
ATOM 699 N N . ALA A 1 88 ? 0.868 9.164 0.613 1.00 94.81 88 ALA A N 1
ATOM 700 C CA . ALA A 1 88 ? 1.263 9.887 -0.595 1.00 94.81 88 ALA A CA 1
ATOM 701 C C . ALA A 1 88 ? 1.407 8.928 -1.793 1.00 94.81 88 ALA A C 1
ATOM 703 O O . ALA A 1 88 ? 1.519 7.711 -1.594 1.00 94.81 88 ALA A O 1
ATOM 704 N N . PRO A 1 89 ? 1.415 9.435 -3.040 1.00 95.94 89 PRO A N 1
ATOM 705 C CA . PRO A 1 89 ? 1.848 8.669 -4.203 1.00 95.94 89 PRO A CA 1
ATOM 706 C C . PRO A 1 89 ? 3.266 8.117 -4.039 1.00 95.94 89 PRO A C 1
ATOM 708 O O . PRO A 1 89 ? 4.086 8.637 -3.280 1.00 95.94 89 PRO A O 1
ATOM 711 N N . SER A 1 90 ? 3.571 7.055 -4.780 1.00 95.00 90 SER A N 1
ATOM 712 C CA . SER A 1 90 ? 4.940 6.541 -4.842 1.00 95.00 90 SER A CA 1
ATOM 713 C C . SER A 1 90 ? 5.853 7.506 -5.602 1.00 95.00 90 SER A C 1
ATOM 715 O O . SER A 1 90 ? 5.403 8.213 -6.499 1.00 95.00 90 SER A O 1
ATOM 717 N N . VAL A 1 91 ? 7.146 7.520 -5.276 1.00 93.50 91 VAL A N 1
ATOM 718 C CA . VAL A 1 91 ? 8.125 8.36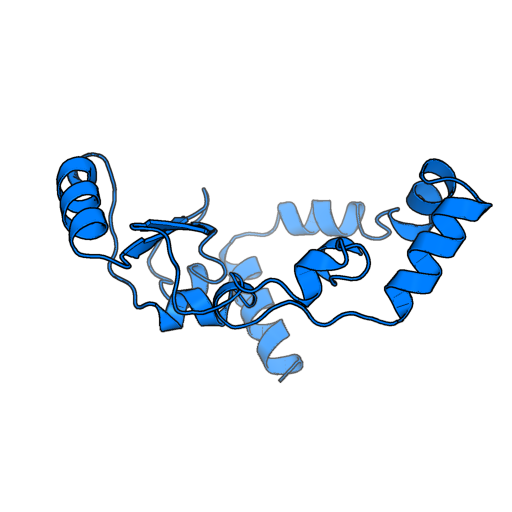8 -5.972 1.00 93.50 91 VAL A CA 1
ATOM 719 C C . VAL A 1 91 ? 8.471 7.750 -7.324 1.00 93.50 91 VAL A C 1
ATOM 721 O O . VAL A 1 91 ? 8.796 6.563 -7.405 1.00 93.50 91 VAL A O 1
ATOM 724 N N . ARG A 1 92 ? 8.416 8.559 -8.385 1.00 94.25 92 ARG A N 1
ATOM 725 C CA . ARG A 1 92 ? 8.834 8.154 -9.729 1.00 94.25 92 ARG A CA 1
ATOM 726 C C . ARG A 1 92 ? 10.357 8.084 -9.806 1.00 94.25 92 ARG A C 1
ATOM 728 O O . ARG A 1 92 ? 11.025 9.109 -9.745 1.00 94.25 92 ARG A O 1
ATOM 735 N N . SER A 1 93 ? 10.904 6.879 -9.940 1.00 91.44 93 SER A N 1
ATOM 736 C CA . SER A 1 93 ? 12.343 6.674 -10.145 1.00 91.44 93 SER A CA 1
ATOM 737 C C . SER A 1 93 ? 12.728 6.877 -11.613 1.00 91.44 93 SER A C 1
ATOM 739 O O . SER A 1 93 ? 11.988 6.446 -12.496 1.00 91.44 93 SER A O 1
ATOM 741 N N . SER A 1 94 ? 13.909 7.448 -11.872 1.00 91.44 94 SER A N 1
ATOM 742 C CA . SER A 1 94 ? 14.502 7.534 -13.217 1.00 91.44 94 SER A CA 1
ATOM 743 C C . SER A 1 94 ? 14.774 6.159 -13.840 1.00 91.44 94 SER A C 1
ATOM 745 O O . SER A 1 94 ? 14.697 6.012 -15.054 1.00 91.44 94 SER A O 1
ATOM 747 N N . VAL A 1 95 ? 14.986 5.124 -13.016 1.00 92.62 95 VAL A N 1
ATOM 748 C CA . VAL A 1 95 ? 15.163 3.725 -13.458 1.00 92.62 95 VAL A CA 1
ATOM 749 C C . VAL A 1 95 ? 13.962 3.229 -14.270 1.00 92.62 95 VAL A C 1
ATOM 751 O O . VAL A 1 95 ? 14.098 2.340 -15.106 1.00 92.62 95 VAL A O 1
ATOM 754 N N . ARG A 1 96 ? 12.772 3.805 -14.058 1.00 93.62 96 ARG A N 1
ATOM 755 C CA . ARG A 1 96 ? 11.578 3.447 -14.826 1.00 93.62 96 ARG A CA 1
ATOM 756 C C . ARG A 1 96 ? 11.789 3.640 -16.325 1.00 93.62 96 ARG A C 1
ATOM 758 O O . ARG A 1 96 ? 11.370 2.784 -17.101 1.00 93.62 96 ARG A O 1
ATOM 765 N N . ASP A 1 97 ? 12.398 4.754 -16.716 1.00 94.75 97 ASP A N 1
ATOM 766 C CA . ASP A 1 97 ? 12.567 5.103 -18.126 1.00 94.75 97 ASP A CA 1
ATOM 767 C C . ASP A 1 97 ? 13.475 4.085 -18.819 1.00 94.75 97 ASP A C 1
ATOM 769 O O . ASP A 1 97 ? 13.112 3.549 -19.862 1.00 94.75 97 ASP A O 1
ATOM 773 N N . GLU A 1 98 ? 14.572 3.703 -18.162 1.00 93.19 98 GLU A N 1
ATOM 774 C CA . GLU A 1 98 ? 15.453 2.623 -18.613 1.00 93.19 98 GLU A CA 1
ATOM 775 C C . GLU A 1 98 ? 14.709 1.284 -18.728 1.00 93.19 98 GLU A C 1
ATOM 777 O O . GLU A 1 98 ? 14.820 0.590 -19.737 1.00 93.19 98 GLU A O 1
ATOM 782 N N . VAL A 1 99 ? 13.896 0.923 -17.727 1.00 92.31 99 VAL A N 1
ATOM 783 C CA . VAL A 1 99 ? 13.135 -0.334 -17.747 1.00 92.31 99 VAL A CA 1
ATOM 784 C C . VAL A 1 99 ? 12.194 -0.402 -18.949 1.00 92.31 99 VAL A C 1
ATOM 786 O O . VAL A 1 99 ? 12.175 -1.413 -19.648 1.00 92.31 99 VAL A O 1
ATOM 789 N N . TYR A 1 100 ? 11.416 0.651 -19.204 1.00 93.06 100 TYR A N 1
ATOM 790 C CA . TYR A 1 100 ? 10.472 0.652 -20.323 1.00 93.06 100 TYR A CA 1
ATOM 791 C C . TYR A 1 100 ? 11.162 0.821 -21.681 1.00 93.06 100 TYR A C 1
ATOM 793 O O . TYR A 1 100 ? 10.686 0.240 -22.657 1.00 93.06 100 TYR A O 1
ATOM 801 N N . HIS A 1 101 ? 12.296 1.524 -21.746 1.00 94.56 101 HIS A N 1
ATOM 802 C CA . HIS A 1 101 ? 13.152 1.554 -22.932 1.00 94.56 101 HIS A CA 1
ATOM 803 C C . HIS A 1 101 ? 13.630 0.141 -23.298 1.00 94.56 101 HIS A C 1
ATOM 805 O O . HIS A 1 101 ? 13.371 -0.331 -24.400 1.00 94.56 101 HIS A O 1
ATOM 811 N N . LEU A 1 102 ? 14.222 -0.592 -22.348 1.00 93.38 102 LEU A N 1
ATOM 812 C CA . LEU A 1 102 ? 14.691 -1.967 -22.572 1.00 93.38 102 LEU A CA 1
ATOM 813 C C . LEU A 1 102 ? 13.556 -2.930 -22.942 1.00 93.38 102 LEU A C 1
ATOM 815 O O . LEU A 1 102 ? 13.743 -3.811 -23.776 1.00 93.38 102 LEU A O 1
ATOM 819 N N . ILE A 1 103 ? 12.374 -2.778 -22.336 1.00 93.69 103 ILE A N 1
ATOM 820 C CA . ILE A 1 103 ? 11.199 -3.584 -22.698 1.00 93.69 103 ILE A CA 1
ATOM 821 C C . ILE A 1 103 ? 10.758 -3.304 -24.141 1.00 93.69 103 ILE A C 1
ATOM 823 O O . ILE A 1 103 ? 10.309 -4.232 -24.811 1.00 93.69 103 I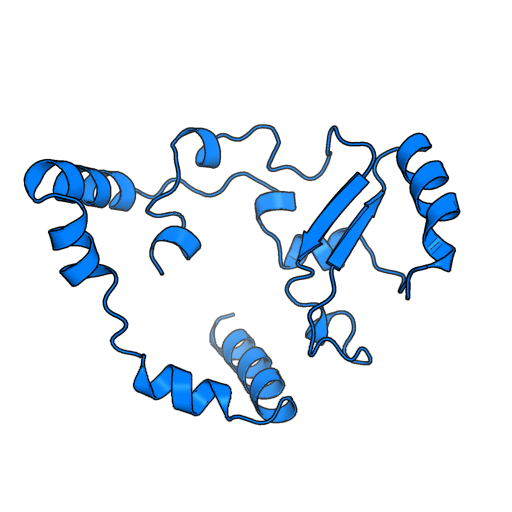LE A O 1
ATOM 827 N N . THR A 1 104 ? 10.866 -2.055 -24.601 1.00 95.88 104 THR A N 1
ATOM 828 C CA . THR A 1 104 ? 10.483 -1.649 -25.962 1.00 95.88 104 THR A CA 1
ATOM 829 C C . THR A 1 104 ? 11.471 -2.187 -26.997 1.00 95.88 104 THR A C 1
ATOM 831 O O . THR A 1 104 ? 11.040 -2.764 -27.988 1.00 95.88 104 THR A O 1
ATOM 834 N N . GLU A 1 105 ? 12.774 -2.073 -26.728 1.00 96.62 105 GLU A N 1
ATOM 835 C CA . GLU A 1 105 ? 13.844 -2.521 -27.630 1.00 96.62 105 GLU A CA 1
ATOM 836 C C . GLU A 1 105 ? 13.984 -4.051 -27.690 1.00 96.62 105 GLU A C 1
ATOM 838 O O . GLU A 1 105 ? 14.096 -4.637 -28.763 1.00 96.62 105 GLU A O 1
ATOM 843 N N . GLU A 1 106 ? 13.985 -4.723 -26.535 1.00 94.56 106 GLU A N 1
ATOM 844 C CA . GLU A 1 106 ? 14.319 -6.153 -26.443 1.00 94.56 106 GLU A CA 1
ATOM 845 C C . GLU A 1 106 ? 13.088 -7.063 -26.278 1.00 94.56 106 GLU A C 1
ATOM 847 O O . GLU A 1 106 ? 13.186 -8.289 -26.372 1.00 94.56 106 GLU A O 1
ATOM 852 N N . GLY A 1 107 ? 11.924 -6.485 -25.974 1.00 94.69 107 GLY A N 1
ATOM 853 C CA . GLY A 1 107 ? 10.711 -7.211 -25.619 1.00 94.69 107 GLY A CA 1
ATOM 854 C C . GLY A 1 107 ? 10.640 -7.618 -24.139 1.00 94.69 107 GLY A C 1
ATOM 855 O O . GLY A 1 107 ? 11.626 -7.961 -23.478 1.00 94.69 107 GLY A O 1
ATOM 856 N N . TYR A 1 108 ? 9.413 -7.650 -23.604 1.00 90.62 108 TYR A N 1
ATOM 857 C CA . TYR A 1 108 ? 9.156 -7.959 -22.190 1.00 90.62 108 TYR A CA 1
ATOM 858 C C . TYR A 1 108 ? 9.734 -9.307 -21.739 1.00 90.62 108 TYR A C 1
ATOM 860 O O . TYR A 1 108 ? 10.272 -9.397 -20.637 1.00 90.62 108 TYR A O 1
ATOM 868 N N . ALA A 1 109 ? 9.631 -10.357 -22.561 1.00 91.62 109 ALA A N 1
ATOM 869 C CA . ALA A 1 109 ? 10.082 -11.697 -22.184 1.00 91.62 109 ALA A CA 1
ATOM 870 C C . ALA A 1 109 ? 11.598 -11.746 -21.934 1.00 91.62 109 ALA A C 1
ATOM 872 O O . ALA A 1 109 ? 12.045 -12.320 -20.935 1.00 91.62 109 ALA A O 1
ATOM 873 N N . VAL A 1 110 ? 12.379 -11.090 -22.798 1.00 90.50 110 VAL A N 1
ATOM 874 C CA . VAL A 1 110 ? 13.839 -10.999 -22.677 1.00 90.50 110 VAL A CA 1
ATOM 875 C C . VAL A 1 110 ? 14.203 -10.220 -21.418 1.00 90.50 110 VAL A C 1
ATOM 877 O O . VAL A 1 110 ? 14.912 -10.753 -20.556 1.00 90.50 110 VAL A O 1
ATOM 880 N N . TRP A 1 111 ? 13.623 -9.028 -21.242 1.00 89.69 111 TRP A N 1
ATOM 881 C CA . TRP A 1 111 ? 13.824 -8.203 -20.051 1.00 89.69 111 TRP A CA 1
ATOM 882 C C . TRP A 1 111 ? 13.454 -8.952 -18.760 1.00 89.69 111 TRP A C 1
ATOM 884 O O . TRP A 1 111 ? 14.254 -9.049 -17.826 1.00 89.69 111 TRP A O 1
ATOM 894 N N . ALA A 1 112 ? 12.274 -9.574 -18.705 1.00 88.06 112 ALA A N 1
ATOM 895 C CA . ALA A 1 112 ? 11.814 -10.330 -17.544 1.00 88.06 112 ALA A CA 1
ATOM 896 C C . ALA A 1 112 ? 12.769 -11.483 -17.210 1.00 88.06 112 ALA A C 1
ATOM 898 O O . ALA A 1 112 ? 13.125 -11.686 -16.045 1.00 88.06 112 ALA A O 1
ATOM 899 N N . SER A 1 113 ? 13.252 -12.205 -18.224 1.00 86.00 113 SER A N 1
ATOM 900 C CA . SER A 1 113 ? 14.213 -13.289 -18.026 1.00 86.00 113 SER A CA 1
ATOM 901 C C . SER A 1 113 ? 15.566 -12.808 -17.490 1.00 86.00 113 SER A C 1
ATOM 903 O O . SER A 1 113 ? 16.289 -13.599 -16.893 1.00 86.00 113 SER A O 1
ATOM 905 N N . ARG A 1 114 ? 15.934 -11.540 -17.679 1.00 84.12 114 ARG A N 1
ATOM 906 C CA . ARG A 1 114 ? 17.206 -10.984 -17.198 1.00 84.12 114 ARG A CA 1
ATOM 907 C C . ARG A 1 114 ? 17.059 -10.372 -15.806 1.00 84.12 114 ARG A C 1
ATOM 909 O O . ARG A 1 114 ? 17.830 -10.694 -14.907 1.00 84.12 114 ARG A O 1
ATOM 916 N N . TYR A 1 115 ? 16.021 -9.562 -15.607 1.00 79.44 115 TYR A N 1
ATOM 917 C CA . TYR A 1 115 ? 15.873 -8.694 -14.433 1.00 79.44 115 TYR A CA 1
ATOM 918 C C . TYR A 1 115 ? 14.866 -9.199 -13.387 1.00 79.44 115 TYR A C 1
ATOM 920 O O . TYR A 1 115 ? 14.898 -8.759 -12.233 1.00 79.44 115 TYR A O 1
ATOM 928 N N . LEU A 1 116 ? 13.971 -10.133 -13.740 1.00 77.94 116 LEU A N 1
ATOM 929 C CA . LEU A 1 116 ? 13.016 -10.732 -12.795 1.00 77.94 116 LEU A CA 1
ATOM 930 C C . LEU A 1 116 ? 13.428 -12.121 -12.296 1.00 77.94 116 LEU A C 1
ATOM 932 O O . LEU A 1 116 ? 12.778 -12.645 -11.386 1.00 77.94 116 LEU A O 1
ATOM 936 N N . LYS A 1 117 ? 14.523 -12.704 -12.806 1.00 69.31 117 LYS A N 1
ATOM 937 C CA . LYS A 1 117 ? 15.070 -13.958 -12.268 1.00 69.31 117 LYS A CA 1
ATOM 938 C C . LYS A 1 117 ? 15.421 -13.785 -10.789 1.00 69.31 117 LYS A C 1
ATOM 940 O O . LYS A 1 117 ? 16.242 -12.959 -10.396 1.00 69.31 117 LYS A O 1
ATOM 945 N N . SER A 1 118 ? 14.782 -14.582 -9.936 1.00 62.22 118 SER A N 1
ATOM 946 C CA . SER A 1 118 ? 15.085 -14.594 -8.508 1.00 62.22 118 SER A CA 1
ATOM 947 C C . SER A 1 118 ? 16.386 -15.361 -8.269 1.00 62.22 118 SER A C 1
ATOM 949 O O . SER A 1 118 ? 16.367 -16.578 -8.099 1.00 62.22 118 SER A O 1
ATOM 951 N N . ALA A 1 119 ? 17.501 -14.638 -8.130 1.00 57.97 119 ALA A N 1
ATOM 952 C CA . ALA A 1 119 ? 18.757 -15.171 -7.575 1.00 57.97 119 ALA A CA 1
ATOM 953 C C . ALA A 1 119 ? 18.598 -15.728 -6.138 1.00 57.97 119 ALA A C 1
ATOM 955 O O . ALA A 1 119 ? 19.513 -16.294 -5.556 1.00 57.97 119 ALA A O 1
ATOM 956 N N . THR A 1 120 ? 17.416 -15.564 -5.539 1.00 59.47 120 THR A N 1
ATOM 957 C CA . THR A 1 120 ? 17.081 -15.919 -4.160 1.00 59.47 120 THR A CA 1
ATOM 958 C C . THR A 1 120 ? 16.060 -17.050 -4.063 1.00 59.47 120 THR A C 1
ATOM 960 O O . THR A 1 120 ? 15.573 -17.290 -2.964 1.00 59.47 120 THR A O 1
ATOM 963 N N . ARG A 1 121 ? 15.725 -17.778 -5.145 1.00 62.88 121 ARG A N 1
ATOM 964 C CA . ARG A 1 121 ? 14.699 -18.844 -5.101 1.00 62.88 121 ARG A CA 1
ATOM 965 C C . ARG A 1 121 ? 14.976 -19.868 -3.994 1.00 62.88 121 ARG A C 1
ATOM 967 O O . ARG A 1 121 ? 14.103 -20.089 -3.160 1.00 62.88 121 ARG A O 1
ATOM 974 N N . MET A 1 122 ? 16.202 -20.390 -3.905 1.00 63.12 122 MET A N 1
ATOM 975 C CA . MET A 1 122 ? 16.609 -21.308 -2.827 1.00 63.12 122 MET A CA 1
ATOM 976 C C . MET A 1 122 ? 16.557 -20.657 -1.440 1.00 63.12 122 MET A C 1
ATOM 978 O O . MET A 1 122 ? 16.020 -21.226 -0.493 1.00 63.12 122 MET A O 1
ATOM 982 N N . ILE A 1 123 ? 17.052 -19.425 -1.324 1.00 70.38 123 ILE A N 1
ATOM 983 C CA . ILE A 1 123 ? 17.021 -18.666 -0.071 1.00 70.38 123 ILE A CA 1
ATOM 984 C C . ILE A 1 123 ? 15.571 -18.417 0.382 1.00 70.38 123 ILE A C 1
ATOM 986 O O . ILE A 1 123 ? 15.279 -18.444 1.574 1.00 70.38 123 ILE A O 1
ATOM 990 N N . ASN A 1 124 ? 14.642 -18.187 -0.544 1.00 67.06 124 ASN A N 1
ATOM 991 C CA . ASN A 1 124 ? 13.232 -17.959 -0.248 1.00 67.06 124 ASN A CA 1
ATOM 992 C C . ASN A 1 124 ? 12.519 -19.252 0.164 1.00 67.06 124 ASN A C 1
ATOM 994 O O . ASN A 1 124 ? 11.690 -19.196 1.070 1.00 67.06 124 ASN A O 1
ATOM 998 N N . VAL A 1 125 ? 12.898 -20.402 -0.406 1.00 70.81 125 VAL A N 1
ATOM 999 C CA . VAL A 1 125 ? 12.455 -21.724 0.071 1.00 70.81 125 VAL A CA 1
ATOM 1000 C C . VAL A 1 125 ? 12.912 -21.940 1.515 1.00 70.81 125 VAL A C 1
ATOM 1002 O O . VAL A 1 125 ? 12.073 -22.143 2.388 1.00 70.81 125 VAL A O 1
ATOM 1005 N N . LEU A 1 126 ? 14.202 -21.751 1.813 1.00 71.38 126 LEU A N 1
ATOM 1006 C CA . LEU A 1 126 ? 14.729 -21.854 3.183 1.00 71.38 126 LEU A CA 1
ATOM 1007 C C . LEU A 1 126 ? 14.041 -20.873 4.148 1.00 71.38 126 LEU A C 1
ATOM 1009 O O . LEU A 1 126 ? 13.691 -21.220 5.276 1.00 71.38 126 LEU A O 1
ATOM 1013 N N . ARG A 1 127 ? 13.780 -19.639 3.699 1.00 71.12 127 ARG A N 1
ATOM 1014 C CA . ARG A 1 127 ? 13.059 -18.631 4.493 1.00 71.12 127 ARG A CA 1
ATOM 1015 C C . ARG A 1 127 ? 11.603 -19.004 4.737 1.00 71.12 127 ARG A C 1
ATOM 1017 O O . ARG A 1 127 ? 11.060 -18.610 5.771 1.00 71.12 127 ARG A O 1
ATOM 1024 N N . SER A 1 128 ? 10.962 -19.714 3.812 1.00 69.75 128 SER A N 1
ATOM 1025 C CA . SER A 1 128 ? 9.569 -20.137 3.961 1.00 69.75 128 SER A CA 1
ATOM 1026 C C . SER A 1 128 ? 9.414 -21.152 5.095 1.00 69.75 128 SER A C 1
ATOM 1028 O O . SER A 1 128 ? 8.482 -21.011 5.887 1.00 69.75 128 SER A O 1
ATOM 1030 N N . SER A 1 129 ? 10.409 -22.021 5.286 1.00 77.50 129 SER A N 1
ATOM 1031 C CA . SER A 1 129 ? 10.456 -23.034 6.347 1.00 77.50 129 SER A CA 1
ATOM 1032 C C . SER A 1 129 ? 10.760 -22.479 7.747 1.00 77.50 129 SER A C 1
ATOM 1034 O O . SER A 1 129 ? 10.591 -23.189 8.733 1.00 77.50 129 SER A O 1
ATOM 1036 N N . MET A 1 130 ? 11.184 -21.212 7.884 1.00 81.19 130 MET A N 1
ATOM 1037 C CA . MET A 1 130 ? 11.502 -20.647 9.204 1.00 81.19 130 MET A CA 1
ATOM 1038 C C . MET A 1 130 ? 10.261 -20.500 10.114 1.00 81.19 130 MET A C 1
ATOM 1040 O O . MET A 1 130 ? 9.245 -19.932 9.678 1.00 81.19 130 MET A O 1
ATOM 1044 N N . PRO A 1 131 ? 10.373 -20.865 11.409 1.00 81.94 131 PRO A N 1
ATOM 1045 C CA . PRO A 1 131 ? 9.364 -20.589 12.428 1.00 81.94 131 PRO A CA 1
ATOM 1046 C C . PRO A 1 131 ? 9.007 -19.100 12.548 1.00 81.94 131 PRO A C 1
ATOM 1048 O O . PRO A 1 131 ? 9.852 -18.211 12.393 1.00 81.94 131 PRO A O 1
ATOM 1051 N N . ARG A 1 132 ? 7.743 -18.809 12.895 1.00 71.88 132 ARG A N 1
ATOM 1052 C CA . ARG A 1 132 ? 7.200 -17.438 12.984 1.00 71.88 132 ARG A CA 1
ATOM 1053 C C . ARG A 1 132 ? 8.009 -16.538 13.922 1.00 71.88 132 ARG A C 1
ATOM 1055 O O . ARG A 1 132 ? 8.288 -15.398 13.563 1.00 71.88 132 ARG A O 1
ATOM 1062 N N . ARG A 1 133 ? 8.436 -17.058 15.079 1.00 78.38 133 ARG A N 1
ATOM 1063 C CA . ARG A 1 133 ? 9.242 -16.309 16.062 1.00 78.38 133 ARG A CA 1
ATOM 1064 C C . ARG A 1 133 ? 10.551 -15.796 15.454 1.00 78.38 133 ARG A C 1
ATOM 1066 O O . ARG A 1 133 ? 10.876 -14.624 15.609 1.00 78.38 133 ARG A O 1
ATOM 1073 N N . ILE A 1 134 ? 11.230 -16.633 14.669 1.00 82.38 134 ILE A N 1
ATOM 1074 C CA . ILE A 1 134 ? 12.478 -16.277 13.978 1.00 82.38 134 ILE A CA 1
ATOM 1075 C C . ILE A 1 134 ? 12.207 -15.264 12.861 1.00 82.38 134 ILE A C 1
ATOM 1077 O O . ILE A 1 134 ? 12.935 -14.282 12.724 1.00 82.38 134 ILE A O 1
ATOM 1081 N N . LYS A 1 135 ? 11.122 -15.438 12.091 1.00 77.12 135 LYS A N 1
ATOM 1082 C CA . LYS A 1 135 ? 10.711 -14.461 11.065 1.00 77.12 135 LYS A CA 1
ATOM 1083 C C . LYS A 1 135 ? 10.443 -13.077 11.672 1.00 77.12 135 LYS A C 1
ATOM 1085 O O . LYS A 1 135 ? 10.895 -12.084 11.101 1.00 77.12 135 LYS A O 1
ATOM 1090 N N . ILE A 1 136 ? 9.750 -13.012 12.812 1.00 75.94 136 ILE A N 1
ATOM 1091 C CA . ILE A 1 136 ? 9.468 -11.762 13.536 1.00 75.94 136 ILE A CA 1
ATOM 1092 C C . ILE A 1 136 ? 10.766 -11.150 14.073 1.00 75.94 136 ILE A C 1
ATOM 1094 O O . ILE A 1 136 ? 11.030 -9.977 13.809 1.00 75.94 136 ILE A O 1
ATOM 1098 N N . LEU A 1 137 ? 11.607 -11.936 14.755 1.00 82.06 137 LEU A N 1
ATOM 1099 C CA . LEU A 1 137 ? 12.882 -11.469 15.307 1.00 82.06 137 LEU A CA 1
ATOM 1100 C C . LEU A 1 137 ? 13.802 -10.914 14.211 1.00 82.06 137 LEU A C 1
ATOM 1102 O O . LEU A 1 137 ? 14.319 -9.808 14.335 1.00 82.06 137 LEU A O 1
ATOM 1106 N N . ARG A 1 138 ? 13.920 -11.624 13.083 1.00 82.50 138 ARG A N 1
ATOM 1107 C CA . ARG A 1 138 ? 14.678 -11.169 11.911 1.00 82.50 138 ARG A CA 1
ATOM 1108 C C . ARG A 1 138 ? 14.134 -9.854 11.355 1.00 82.50 138 ARG A C 1
ATOM 1110 O O . ARG A 1 138 ? 14.919 -8.966 11.041 1.00 82.50 138 ARG A O 1
ATOM 1117 N N . LYS A 1 139 ? 12.806 -9.713 11.221 1.00 74.75 139 LYS A N 1
ATOM 1118 C CA . LYS A 1 139 ? 12.177 -8.459 10.758 1.00 74.75 139 LYS A CA 1
ATOM 1119 C C . LYS A 1 139 ? 12.436 -7.292 11.721 1.00 74.75 139 LYS A C 1
ATOM 1121 O O . LYS A 1 139 ? 12.554 -6.163 11.248 1.00 74.75 139 LYS A O 1
ATOM 1126 N N . ARG A 1 140 ? 12.505 -7.551 13.034 1.00 78.00 140 ARG A N 1
ATOM 1127 C CA . ARG A 1 140 ? 12.865 -6.551 14.055 1.00 78.00 140 ARG A CA 1
ATOM 1128 C C . ARG A 1 140 ? 14.339 -6.145 13.925 1.00 78.00 140 ARG A C 1
ATOM 1130 O O . ARG A 1 140 ? 14.616 -4.965 13.753 1.00 78.00 140 ARG A O 1
ATOM 1137 N N . LEU A 1 141 ? 15.257 -7.113 13.878 1.00 80.81 141 LEU A N 1
ATOM 1138 C CA . LEU A 1 141 ? 16.702 -6.881 13.717 1.00 80.81 141 LEU A CA 1
ATOM 1139 C C . LEU A 1 141 ? 17.051 -6.126 12.428 1.00 80.81 141 LEU A C 1
ATOM 1141 O O . LEU A 1 141 ? 17.806 -5.162 12.459 1.00 80.81 141 LEU A O 1
ATOM 1145 N N . GLN A 1 142 ? 16.458 -6.507 11.292 1.00 75.69 142 GLN A N 1
ATOM 1146 C CA . GLN A 1 142 ? 16.689 -5.825 10.012 1.00 75.69 142 GLN A CA 1
ATOM 1147 C C . GLN A 1 142 ? 16.249 -4.360 10.005 1.00 75.69 142 GLN A C 1
ATOM 1149 O O . GLN A 1 142 ? 16.696 -3.620 9.136 1.00 75.69 142 GLN A O 1
ATOM 1154 N N . ARG A 1 143 ? 15.358 -3.956 10.916 1.00 62.66 143 ARG A N 1
ATOM 1155 C CA . ARG A 1 143 ? 14.959 -2.558 11.082 1.00 62.66 143 ARG A CA 1
ATOM 1156 C C . ARG A 1 143 ? 15.913 -1.791 11.990 1.00 62.66 143 ARG A C 1
ATOM 1158 O O . ARG A 1 143 ? 16.231 -0.668 11.643 1.00 62.66 143 ARG A O 1
ATOM 1165 N N . VAL A 1 144 ? 16.407 -2.403 13.070 1.00 70.50 144 VAL A N 1
ATOM 1166 C CA . VAL A 1 144 ? 17.435 -1.793 13.942 1.00 70.50 144 VAL A CA 1
ATOM 1167 C C . VAL A 1 144 ? 18.722 -1.510 13.168 1.00 70.50 144 VAL A C 1
ATOM 1169 O O . VAL A 1 144 ? 19.350 -0.492 13.381 1.00 70.50 144 VAL A O 1
ATOM 1172 N N . LEU A 1 145 ? 19.089 -2.392 12.237 1.00 57.94 145 LEU A N 1
ATOM 1173 C CA . LEU A 1 145 ? 20.302 -2.250 11.425 1.00 57.94 145 LEU A CA 1
ATOM 1174 C C . LEU A 1 145 ? 20.141 -1.338 10.193 1.00 57.94 145 LEU A C 1
ATOM 1176 O O . LEU A 1 145 ? 21.108 -1.132 9.468 1.00 57.94 145 LEU A O 1
ATOM 1180 N N . LYS A 1 146 ? 18.920 -0.883 9.883 1.00 48.84 146 LYS A N 1
ATOM 1181 C CA . LYS A 1 146 ? 18.614 -0.035 8.712 1.00 48.84 146 LYS A CA 1
ATOM 1182 C C . LYS A 1 146 ? 18.039 1.336 9.082 1.00 48.84 146 LYS A C 1
ATOM 1184 O O . LYS A 1 146 ? 17.712 2.093 8.169 1.00 48.84 146 LYS A O 1
ATOM 1189 N N . GLY A 1 147 ? 17.835 1.595 10.371 1.00 41.19 147 GLY A N 1
ATOM 1190 C CA . GLY A 1 147 ? 17.587 2.927 10.920 1.00 41.19 147 GLY A CA 1
ATOM 1191 C C . GLY A 1 147 ? 18.896 3.500 11.426 1.00 41.19 147 GLY A C 1
ATOM 1192 O O . GLY A 1 147 ? 19.002 4.739 11.396 1.00 41.19 147 GLY A O 1
#

Radius of gyration: 19.06 Å; chains: 1; bounding box: 45×35×48 Å

Secondary structure (DSSP, 8-state):
-TGGGTSS--HHHHS-TTSSSS-SSSEEEEE-TTHHHHTTTS-GGG--EEEEE-SHHHHHHHHHHGGGS------HHHHHTT-GGGTSPPP--THHHHHHHHHHHH-HHHHHHHHS--TTHHHHHHHHTS-HHHHHHHHHHHHHTT-

pLDDT: mean 88.19, std 11.01, range [41.19, 98.19]